Protein AF-A0A927MQU9-F1 (afdb_monomer)

Mean predicted aligned error: 6.29 Å

Structure (mmCIF, N/CA/C/O backbone):
data_AF-A0A927MQU9-F1
#
_entry.id   AF-A0A927MQU9-F1
#
loop_
_atom_site.group_PDB
_atom_site.id
_atom_site.type_symbol
_atom_site.label_atom_id
_atom_site.label_alt_id
_atom_site.label_comp_id
_atom_site.label_asym_id
_atom_site.label_entity_id
_atom_site.label_seq_id
_atom_site.pdbx_PDB_ins_code
_atom_site.Cartn_x
_atom_site.Cartn_y
_atom_site.Cartn_z
_atom_site.occupancy
_atom_site.B_iso_or_equiv
_atom_site.auth_seq_id
_atom_site.auth_comp_id
_atom_site.auth_asym_id
_atom_site.auth_atom_id
_atom_site.pdbx_PDB_model_num
ATOM 1 N N . MET A 1 1 ? 12.046 -13.345 -16.837 1.00 63.69 1 MET A N 1
ATOM 2 C CA . MET A 1 1 ? 10.857 -12.527 -17.162 1.00 63.69 1 MET A CA 1
ATOM 3 C C . MET A 1 1 ? 11.125 -11.728 -18.424 1.00 63.69 1 MET A C 1
ATOM 5 O O . MET A 1 1 ? 12.198 -11.143 -18.538 1.00 63.69 1 MET A O 1
ATOM 9 N N . ARG A 1 2 ? 10.178 -11.703 -19.362 1.00 75.81 2 ARG A N 1
ATOM 10 C CA . ARG A 1 2 ? 10.165 -10.761 -20.498 1.00 75.81 2 ARG A CA 1
ATOM 11 C C . ARG A 1 2 ? 9.738 -9.363 -20.025 1.00 75.81 2 ARG A C 1
ATOM 13 O O . ARG A 1 2 ? 9.087 -9.239 -18.992 1.00 75.81 2 ARG A O 1
ATOM 20 N N . GLY A 1 3 ? 10.043 -8.313 -20.793 1.00 71.50 3 GLY A N 1
ATOM 21 C CA . GLY A 1 3 ? 9.746 -6.921 -20.404 1.00 71.50 3 GLY A CA 1
ATOM 22 C C . GLY A 1 3 ? 8.264 -6.640 -20.098 1.00 71.50 3 GLY A C 1
ATOM 23 O O . GLY A 1 3 ? 7.956 -5.929 -19.146 1.00 71.50 3 GLY A O 1
ATOM 24 N N . ASN A 1 4 ? 7.331 -7.259 -20.833 1.00 81.44 4 ASN A N 1
ATOM 25 C CA . ASN A 1 4 ? 5.897 -7.115 -20.548 1.00 81.44 4 ASN A CA 1
ATOM 26 C C . ASN A 1 4 ? 5.465 -7.864 -19.270 1.00 81.44 4 ASN A C 1
ATOM 28 O O . ASN A 1 4 ? 4.601 -7.396 -18.540 1.00 81.44 4 ASN A O 1
ATOM 32 N N . GLU A 1 5 ? 6.095 -9.003 -18.963 1.00 85.06 5 GLU A N 1
ATOM 33 C CA . GLU A 1 5 ? 5.818 -9.763 -17.735 1.00 85.06 5 GLU A CA 1
ATOM 34 C C . GLU A 1 5 ? 6.264 -8.981 -16.498 1.00 85.06 5 GLU A C 1
ATOM 36 O O . GLU A 1 5 ? 5.533 -8.939 -15.514 1.00 85.06 5 GLU A O 1
ATOM 41 N N . ALA A 1 6 ? 7.431 -8.326 -16.555 1.00 86.50 6 ALA A N 1
ATOM 42 C CA . ALA A 1 6 ? 7.935 -7.500 -15.456 1.00 86.50 6 ALA A CA 1
ATOM 43 C C . ALA A 1 6 ? 6.997 -6.324 -15.156 1.00 86.50 6 ALA A C 1
ATOM 45 O O . ALA A 1 6 ? 6.598 -6.109 -14.013 1.00 86.50 6 ALA A O 1
ATOM 46 N N . ARG A 1 7 ? 6.560 -5.623 -16.205 1.00 85.94 7 ARG A N 1
ATOM 47 C CA . ARG A 1 7 ? 5.568 -4.550 -16.109 1.00 85.94 7 ARG A CA 1
ATOM 48 C C . ARG A 1 7 ? 4.256 -5.026 -15.481 1.00 85.94 7 ARG A C 1
ATOM 50 O O . ARG A 1 7 ? 3.769 -4.395 -14.548 1.00 85.94 7 ARG A O 1
ATOM 57 N N . LEU A 1 8 ? 3.677 -6.117 -15.986 1.00 87.69 8 LEU A N 1
ATOM 58 C CA . LEU A 1 8 ? 2.406 -6.638 -15.474 1.00 87.69 8 LEU A CA 1
ATOM 59 C C . LEU A 1 8 ? 2.527 -7.101 -14.019 1.00 87.69 8 LEU A C 1
ATOM 61 O O . LEU A 1 8 ? 1.655 -6.788 -13.212 1.00 87.69 8 LEU A O 1
ATOM 65 N N . ALA A 1 9 ? 3.616 -7.787 -13.667 1.00 89.12 9 ALA A N 1
ATOM 66 C CA . ALA A 1 9 ? 3.877 -8.205 -12.293 1.00 89.12 9 ALA A CA 1
ATOM 67 C C . ALA A 1 9 ? 3.972 -7.003 -11.344 1.00 89.12 9 ALA A C 1
ATOM 69 O O . ALA A 1 9 ? 3.366 -7.019 -10.276 1.00 89.12 9 ALA A O 1
ATOM 70 N N . TYR A 1 10 ? 4.660 -5.936 -11.756 1.00 86.50 10 TYR A N 1
ATOM 71 C CA . TYR A 1 10 ? 4.757 -4.707 -10.971 1.00 86.50 10 TYR A CA 1
ATOM 72 C C . TYR A 1 10 ? 3.394 -4.039 -10.762 1.00 86.50 10 TYR A C 1
ATOM 74 O O . TYR A 1 10 ? 3.060 -3.659 -9.642 1.00 86.50 10 TYR A O 1
ATOM 82 N N . VAL A 1 11 ? 2.574 -3.936 -11.817 1.00 86.81 11 VAL A N 1
ATOM 83 C CA . VAL A 1 11 ? 1.212 -3.380 -11.714 1.00 86.81 11 VAL A CA 1
ATOM 84 C C . VAL A 1 11 ? 0.351 -4.203 -10.755 1.00 86.81 11 VAL A C 1
ATOM 86 O O . VAL A 1 11 ? -0.334 -3.630 -9.909 1.00 86.81 11 VAL A O 1
ATOM 89 N N . LEU A 1 12 ? 0.409 -5.535 -10.842 1.00 89.31 12 LEU A N 1
ATOM 90 C CA . LEU A 1 12 ? -0.350 -6.420 -9.956 1.00 89.31 12 LEU A CA 1
ATOM 91 C C . LEU A 1 12 ? 0.101 -6.301 -8.497 1.00 89.31 12 LEU A C 1
ATOM 93 O O . LEU A 1 12 ? -0.748 -6.187 -7.613 1.00 89.31 12 LEU A O 1
ATOM 97 N N . ALA A 1 13 ? 1.411 -6.277 -8.248 1.00 87.81 13 ALA A N 1
ATOM 98 C CA . ALA A 1 13 ? 1.968 -6.091 -6.910 1.00 87.81 13 ALA A CA 1
ATOM 99 C C . ALA A 1 13 ? 1.537 -4.740 -6.311 1.00 87.81 13 ALA A C 1
ATOM 101 O O . ALA A 1 13 ? 1.084 -4.662 -5.169 1.00 87.81 13 ALA A O 1
ATOM 102 N N . TYR A 1 14 ? 1.583 -3.677 -7.113 1.00 84.06 14 TYR A N 1
ATOM 103 C CA . TYR A 1 14 ? 1.117 -2.354 -6.713 1.00 84.06 14 TYR A CA 1
ATOM 104 C C . TYR A 1 14 ? -0.380 -2.330 -6.364 1.00 84.06 14 TYR A C 1
ATOM 106 O O . TYR A 1 14 ? -0.772 -1.801 -5.320 1.00 84.06 14 TYR A O 1
ATOM 114 N N . ASP A 1 15 ? -1.235 -2.905 -7.215 1.00 87.38 15 ASP A N 1
ATOM 115 C CA . ASP A 1 15 ? -2.676 -2.945 -6.956 1.00 87.38 15 ASP A CA 1
ATOM 116 C C . ASP A 1 15 ? -3.025 -3.822 -5.746 1.00 87.38 15 ASP A C 1
ATOM 118 O O . ASP A 1 15 ? -3.987 -3.506 -5.041 1.00 87.38 15 ASP A O 1
ATOM 122 N N . ALA A 1 16 ? -2.253 -4.878 -5.471 1.00 90.94 16 ALA A N 1
ATOM 123 C CA . ALA A 1 16 ? -2.402 -5.686 -4.263 1.00 90.94 16 ALA A CA 1
ATOM 124 C C . ALA A 1 16 ? -2.151 -4.847 -3.001 1.00 90.94 16 ALA A C 1
ATOM 126 O O . ALA A 1 16 ? -3.033 -4.764 -2.143 1.00 90.94 16 ALA A O 1
ATOM 127 N N . ALA A 1 17 ? -1.022 -4.133 -2.932 1.00 87.38 17 ALA A N 1
ATOM 128 C CA . ALA A 1 17 ? -0.720 -3.236 -1.814 1.00 87.38 17 ALA A CA 1
ATOM 129 C C . ALA A 1 17 ? -1.796 -2.150 -1.645 1.00 87.38 17 ALA A C 1
ATOM 131 O O . ALA A 1 17 ? -2.281 -1.903 -0.541 1.00 87.38 17 ALA A O 1
ATOM 132 N N . ARG A 1 18 ? -2.234 -1.527 -2.747 1.00 87.00 18 ARG A N 1
ATOM 133 C CA . ARG A 1 18 ? -3.285 -0.497 -2.717 1.00 87.00 18 ARG A CA 1
ATOM 134 C C . ARG A 1 18 ? -4.609 -1.038 -2.172 1.00 87.00 18 ARG A C 1
ATOM 136 O O . ARG A 1 18 ? -5.273 -0.355 -1.393 1.00 87.00 18 ARG A O 1
ATOM 143 N N . LYS A 1 19 ? -5.013 -2.243 -2.578 1.00 90.44 19 LYS A N 1
ATOM 144 C CA . LYS A 1 19 ? -6.242 -2.881 -2.085 1.00 90.44 19 LYS A CA 1
ATOM 145 C C . LYS A 1 19 ? -6.134 -3.255 -0.610 1.00 90.44 19 LYS A C 1
ATOM 147 O O . LYS A 1 19 ? -7.080 -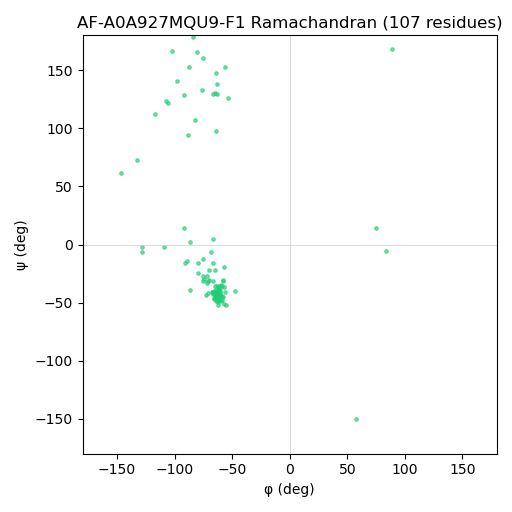3.000 0.122 1.00 90.44 19 LYS A O 1
ATOM 152 N N . ALA A 1 20 ? -4.992 -3.768 -0.161 1.00 91.06 20 ALA A N 1
ATOM 153 C CA . ALA A 1 20 ? -4.780 -4.106 1.246 1.00 91.06 20 ALA A CA 1
ATOM 154 C C . ALA A 1 20 ? -4.845 -2.878 2.163 1.00 91.06 20 ALA A C 1
ATOM 156 O O . ALA A 1 20 ? -5.586 -2.876 3.141 1.00 91.06 20 ALA A O 1
ATOM 157 N N . LEU A 1 21 ? -4.162 -1.788 1.800 1.00 88.44 21 LEU A N 1
ATOM 158 C CA . LEU A 1 21 ? -4.246 -0.527 2.544 1.00 88.44 21 LEU A CA 1
ATOM 159 C C . LEU A 1 21 ? -5.668 0.059 2.526 1.00 88.44 21 LEU A C 1
ATOM 161 O O . LEU A 1 21 ? -6.118 0.627 3.517 1.00 88.44 21 LEU A O 1
ATOM 165 N N . THR A 1 22 ? -6.392 -0.098 1.413 1.00 90.19 22 THR A N 1
ATOM 166 C CA . THR A 1 22 ? -7.807 0.300 1.332 1.00 90.19 22 THR A CA 1
ATOM 167 C C . THR A 1 22 ? -8.663 -0.519 2.293 1.00 90.19 22 THR A C 1
ATOM 169 O O . THR A 1 22 ? -9.447 0.070 3.026 1.00 90.19 22 THR A O 1
ATOM 172 N N . ALA A 1 23 ? -8.472 -1.839 2.351 1.00 91.38 23 ALA A N 1
ATOM 173 C CA . ALA A 1 23 ? -9.203 -2.714 3.264 1.00 91.38 23 ALA A CA 1
ATOM 174 C C . ALA A 1 23 ? -8.969 -2.344 4.738 1.00 91.38 23 ALA A C 1
ATOM 176 O O . ALA A 1 23 ? -9.916 -2.335 5.519 1.00 91.38 23 ALA A O 1
ATOM 177 N N . VAL A 1 24 ? -7.739 -1.965 5.112 1.00 89.81 24 VAL A N 1
ATOM 178 C CA . VAL A 1 24 ? -7.439 -1.460 6.465 1.00 89.81 24 VAL A CA 1
ATOM 179 C C . VAL A 1 24 ? -8.268 -0.214 6.786 1.00 89.81 24 VAL A C 1
ATOM 181 O O . VAL A 1 24 ? -8.883 -0.146 7.848 1.00 89.81 24 VAL A O 1
ATOM 184 N N . LEU A 1 25 ? -8.316 0.764 5.876 1.00 88.81 25 LEU A N 1
ATOM 185 C CA . LEU A 1 25 ? -9.112 1.978 6.079 1.00 88.81 25 LEU A CA 1
ATOM 186 C C . LEU A 1 25 ? -10.617 1.684 6.100 1.00 88.81 25 LEU A C 1
ATOM 188 O O . LEU A 1 25 ? -11.327 2.216 6.949 1.00 88.81 25 LEU A O 1
ATOM 192 N N . GLU A 1 26 ? -11.107 0.812 5.220 1.00 91.50 26 GLU A N 1
ATOM 193 C CA . GLU A 1 26 ? -12.519 0.416 5.198 1.00 91.50 26 GLU A CA 1
ATOM 194 C C . GLU A 1 26 ? -12.929 -0.279 6.501 1.00 91.50 26 GLU A C 1
ATOM 196 O O . GLU A 1 26 ? -13.990 0.028 7.043 1.00 91.50 26 GLU A O 1
ATOM 201 N N . ASN A 1 27 ? -12.059 -1.117 7.072 1.00 89.75 27 ASN A N 1
ATOM 202 C CA 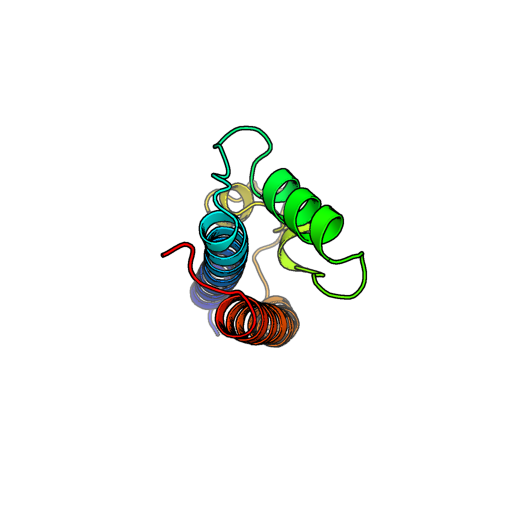. ASN A 1 27 ? -12.275 -1.734 8.382 1.00 89.75 27 ASN A CA 1
ATOM 203 C C . ASN A 1 27 ? -12.312 -0.704 9.532 1.00 89.75 27 ASN A C 1
ATOM 205 O O . ASN A 1 27 ? 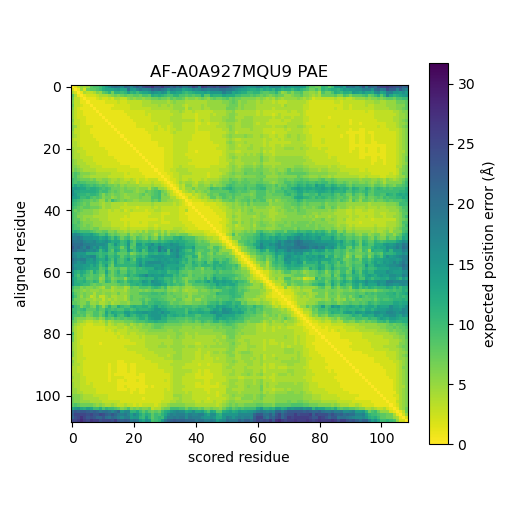-12.892 -0.962 10.582 1.00 89.75 27 ASN A O 1
ATOM 209 N N . GLN A 1 28 ? -11.734 0.487 9.336 1.00 88.06 28 GLN A N 1
ATOM 210 C CA . GLN A 1 28 ? -11.836 1.635 10.252 1.00 88.06 28 GLN A CA 1
ATOM 211 C C . GLN A 1 28 ? -13.076 2.513 9.992 1.00 88.06 28 GLN A C 1
ATOM 213 O O . GLN A 1 28 ? -13.241 3.547 10.639 1.00 88.06 28 GLN A O 1
ATOM 218 N N . GLY A 1 29 ? -13.933 2.155 9.032 1.00 89.69 29 GLY A N 1
ATOM 219 C CA . GLY A 1 29 ? -15.057 2.987 8.595 1.00 89.69 29 GLY A CA 1
ATOM 220 C C . GLY A 1 29 ? -14.645 4.181 7.724 1.00 89.69 29 GLY A C 1
ATOM 221 O O . GLY A 1 29 ? -15.445 5.092 7.502 1.00 89.69 29 GLY A O 1
ATOM 222 N N . LEU A 1 30 ? -13.408 4.202 7.218 1.00 89.25 30 LEU A N 1
ATOM 223 C CA . LEU A 1 30 ? -12.884 5.247 6.342 1.00 89.25 30 LEU A CA 1
ATOM 224 C C . LEU A 1 30 ? -12.969 4.810 4.878 1.00 89.25 30 LEU A C 1
ATOM 226 O O . LEU A 1 30 ? -12.672 3.674 4.527 1.00 89.25 30 LEU A O 1
ATOM 230 N N . ARG A 1 31 ? -13.317 5.742 3.986 1.00 86.38 31 ARG A N 1
ATOM 231 C CA . ARG A 1 31 ? -13.371 5.481 2.542 1.00 86.38 31 ARG A CA 1
ATOM 232 C C . ARG A 1 31 ? -12.352 6.340 1.789 1.00 86.38 31 ARG A C 1
ATOM 234 O O . ARG A 1 31 ? -12.550 7.557 1.703 1.00 86.38 31 ARG A O 1
ATOM 241 N N . PRO A 1 32 ? -11.301 5.749 1.188 1.00 80.44 32 PRO A N 1
ATOM 242 C CA . PRO A 1 32 ? -10.393 6.500 0.334 1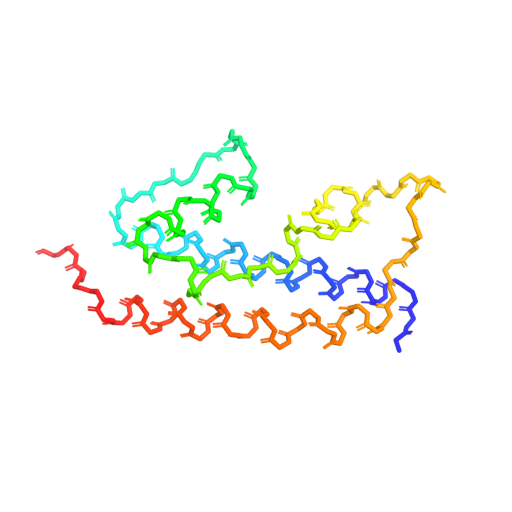.00 80.44 32 PRO A CA 1
ATOM 243 C C . PRO A 1 32 ? -11.135 7.037 -0.899 1.00 80.44 32 PRO A C 1
ATOM 245 O O . PRO A 1 32 ? -11.954 6.350 -1.512 1.00 80.44 32 PRO A O 1
ATOM 248 N N . THR A 1 33 ? -10.856 8.286 -1.276 1.00 82.06 33 THR A N 1
ATOM 249 C CA . THR A 1 33 ? -11.434 8.913 -2.479 1.00 82.06 33 THR A CA 1
ATOM 250 C C . THR A 1 33 ? -10.426 8.923 -3.626 1.00 82.06 33 THR A C 1
ATOM 252 O O . THR A 1 33 ? -9.234 8.730 -3.413 1.00 82.06 33 THR A O 1
ATOM 255 N N . SER A 1 34 ? -10.878 9.196 -4.853 1.00 73.19 34 SER A N 1
ATOM 256 C CA . SER A 1 34 ? -9.981 9.338 -6.011 1.00 73.19 34 SER A CA 1
ATOM 257 C C . SER A 1 34 ? -9.048 10.556 -5.924 1.00 73.19 34 SER A C 1
ATOM 259 O O . SER A 1 34 ? -8.057 10.623 -6.652 1.00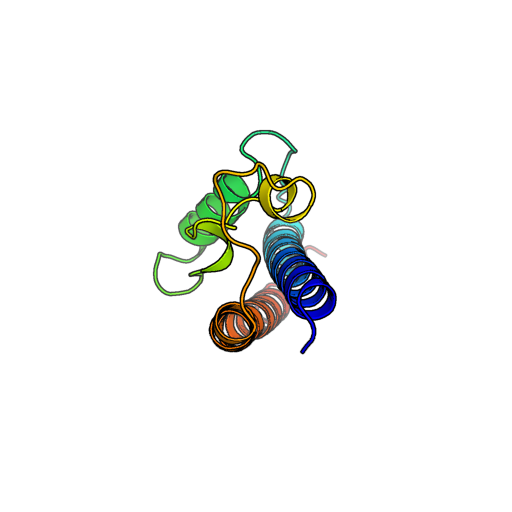 73.19 34 SER A O 1
ATOM 261 N N . ARG A 1 35 ? -9.332 11.524 -5.040 1.00 73.62 35 ARG A N 1
ATOM 262 C CA . ARG A 1 35 ? -8.493 12.712 -4.836 1.00 73.62 35 ARG A CA 1
ATOM 263 C C . ARG A 1 35 ? -7.248 12.353 -4.023 1.00 73.62 35 ARG A C 1
ATOM 265 O O . ARG A 1 35 ? -7.355 11.704 -2.991 1.00 73.62 35 ARG A O 1
ATOM 272 N N . GLY A 1 36 ? -6.079 12.807 -4.479 1.00 69.12 36 GLY A N 1
ATOM 273 C CA . GLY A 1 36 ? -4.786 12.537 -3.829 1.00 69.12 36 GLY A CA 1
ATOM 274 C C . GLY A 1 36 ? -4.145 11.193 -4.205 1.00 69.12 36 GLY A C 1
ATOM 275 O O . GLY A 1 36 ? -2.996 10.938 -3.844 1.00 69.12 36 GLY A O 1
ATOM 276 N N . GLY A 1 37 ? -4.845 10.357 -4.980 1.00 74.50 37 GLY A N 1
ATOM 277 C CA . GLY A 1 37 ? -4.323 9.093 -5.490 1.00 74.50 37 GLY A CA 1
ATOM 278 C C . GLY A 1 37 ? -3.849 8.140 -4.388 1.00 74.50 37 GLY A C 1
ATOM 279 O O . GLY A 1 37 ? -4.351 8.132 -3.269 1.00 74.50 37 GLY A O 1
ATOM 280 N N . HIS A 1 38 ? -2.858 7.319 -4.719 1.00 74.56 38 HIS A N 1
ATOM 281 C CA . HIS A 1 38 ? -2.280 6.343 -3.795 1.00 74.56 38 HIS A CA 1
ATOM 282 C C . HIS A 1 38 ? -1.458 6.977 -2.663 1.00 74.56 38 HIS A C 1
ATOM 284 O O . HIS A 1 38 ? -1.275 6.348 -1.627 1.00 74.56 38 HIS A O 1
ATOM 290 N N . VAL A 1 39 ? -0.968 8.207 -2.845 1.00 76.94 39 VAL A N 1
ATOM 291 C CA . VAL A 1 39 ? -0.191 8.916 -1.819 1.00 76.94 39 VAL A CA 1
ATOM 292 C C . VAL A 1 39 ? -1.080 9.215 -0.618 1.00 76.94 39 VAL A C 1
ATOM 294 O O . VAL A 1 39 ? -0.722 8.862 0.498 1.00 76.94 39 VAL A O 1
ATOM 297 N N . ALA A 1 40 ? -2.289 9.735 -0.858 1.00 80.94 40 ALA A N 1
ATOM 298 C CA . ALA A 1 40 ? -3.254 9.995 0.208 1.00 80.94 40 ALA A CA 1
ATOM 299 C C . ALA A 1 40 ? -3.636 8.724 0.987 1.00 80.94 40 ALA A C 1
ATOM 301 O O . ALA A 1 40 ? -3.830 8.783 2.197 1.00 80.94 40 ALA A O 1
ATOM 302 N N . LEU A 1 41 ? -3.711 7.574 0.307 1.00 83.31 41 LEU A N 1
ATOM 303 C CA . LEU A 1 41 ? -3.968 6.284 0.948 1.00 83.31 41 LEU A CA 1
ATOM 304 C C . LEU A 1 41 ? -2.834 5.895 1.908 1.00 83.31 41 LEU A C 1
ATOM 306 O O . LEU A 1 41 ? -3.088 5.530 3.052 1.00 83.31 41 LEU A O 1
ATOM 310 N N . ILE A 1 42 ? -1.588 5.986 1.445 1.00 80.69 42 ILE A N 1
ATOM 311 C CA . ILE A 1 42 ? -0.406 5.635 2.241 1.00 80.69 42 ILE A CA 1
ATOM 312 C C . ILE A 1 42 ? -0.238 6.599 3.411 1.00 80.69 42 ILE A C 1
ATOM 314 O O . ILE A 1 42 ? 0.037 6.158 4.524 1.00 80.69 42 ILE A O 1
ATOM 318 N N . ASP A 1 43 ? -0.435 7.894 3.182 1.00 83.38 43 ASP A N 1
ATOM 319 C CA . ASP A 1 43 ? -0.335 8.909 4.227 1.00 83.38 43 ASP A CA 1
ATOM 320 C C . ASP A 1 43 ? -1.414 8.720 5.297 1.00 83.38 43 ASP A C 1
ATOM 322 O O . ASP A 1 43 ? -1.108 8.824 6.483 1.00 83.38 43 ASP A O 1
ATOM 326 N N . ALA A 1 44 ? -2.645 8.364 4.912 1.00 85.56 44 ALA A N 1
ATOM 327 C CA . ALA A 1 44 ? -3.711 8.056 5.863 1.00 85.56 44 ALA A CA 1
ATOM 328 C C . ALA A 1 44 ? -3.356 6.848 6.744 1.00 85.56 44 ALA A C 1
ATOM 330 O O . ALA A 1 44 ? -3.422 6.944 7.967 1.00 85.56 44 ALA A O 1
ATOM 331 N N . VAL A 1 45 ? -2.907 5.739 6.147 1.00 82.25 45 VAL A N 1
ATOM 332 C CA . VAL A 1 45 ? -2.517 4.548 6.921 1.00 82.25 45 VAL A CA 1
ATOM 333 C C . VAL A 1 45 ? -1.303 4.840 7.815 1.00 82.25 45 VAL A C 1
ATOM 335 O O . VAL A 1 45 ? -1.288 4.452 8.984 1.00 82.25 45 VAL A O 1
ATOM 338 N N . ARG A 1 46 ? -0.306 5.585 7.319 1.00 83.25 46 ARG A N 1
ATOM 339 C CA . ARG A 1 46 ? 0.849 6.026 8.121 1.00 83.25 46 ARG A CA 1
ATOM 340 C C . ARG A 1 46 ? 0.445 6.924 9.285 1.00 83.25 46 ARG A C 1
ATOM 342 O O . ARG A 1 46 ? 1.019 6.796 10.361 1.00 83.25 46 ARG A O 1
ATOM 349 N N . ALA A 1 47 ? -0.524 7.815 9.093 1.00 83.44 47 ALA A N 1
ATOM 350 C CA . ALA A 1 47 ? -1.025 8.671 10.162 1.00 83.44 47 ALA A CA 1
ATOM 351 C C . ALA A 1 47 ? -1.715 7.861 11.272 1.00 83.44 47 ALA A C 1
ATOM 353 O O . ALA A 1 47 ? -1.570 8.200 12.444 1.00 83.44 47 ALA A O 1
ATOM 354 N N . SER A 1 48 ? -2.414 6.776 10.924 1.00 76.94 48 SER A N 1
ATOM 355 C CA . SER A 1 48 ? -3.106 5.916 11.894 1.00 76.94 48 SER A CA 1
ATOM 356 C C . SER A 1 48 ? -2.175 5.000 12.697 1.00 76.94 48 SER A C 1
ATOM 358 O O . SER A 1 48 ? -2.491 4.684 13.840 1.00 76.94 48 SER A O 1
ATOM 360 N N . TRP A 1 49 ? -1.049 4.563 12.120 1.00 75.56 49 TRP A N 1
ATOM 361 C CA . TRP A 1 49 ? -0.231 3.470 12.681 1.00 75.56 49 TRP A CA 1
ATOM 362 C C . TRP A 1 49 ? 1.264 3.790 12.844 1.00 75.56 49 TRP A C 1
ATOM 364 O O . TRP A 1 49 ? 2.024 2.964 13.346 1.00 75.56 49 TRP A O 1
ATOM 374 N N . GLY A 1 50 ? 1.700 4.981 12.437 1.00 70.25 50 GLY A N 1
ATOM 375 C CA . GLY A 1 50 ? 3.094 5.412 12.493 1.00 70.25 50 GLY A CA 1
ATOM 376 C C . GLY A 1 50 ? 3.923 5.058 11.244 1.00 70.25 50 GLY A C 1
ATOM 377 O O . GLY A 1 50 ? 3.492 4.295 10.374 1.00 70.25 50 GLY A O 1
ATOM 378 N N . PRO A 1 51 ? 5.133 5.639 11.121 1.00 63.06 51 PRO A N 1
ATOM 379 C CA . PRO A 1 51 ? 5.942 5.592 9.899 1.00 63.06 51 PRO A CA 1
ATOM 380 C C . PRO A 1 51 ? 6.570 4.224 9.597 1.00 63.06 51 PRO A C 1
ATOM 382 O O . PRO A 1 51 ? 6.815 3.924 8.432 1.00 63.06 51 PRO A O 1
ATOM 385 N N . THR A 1 52 ? 6.822 3.396 10.613 1.00 59.38 52 THR A N 1
ATOM 386 C CA . THR A 1 52 ? 7.569 2.131 10.488 1.00 59.38 52 THR A CA 1
ATOM 387 C C . THR A 1 52 ? 6.752 0.966 9.945 1.00 59.38 52 THR A C 1
ATOM 389 O O . THR A 1 52 ? 7.334 -0.027 9.527 1.00 59.38 52 THR A O 1
ATOM 392 N N . ALA A 1 53 ? 5.423 1.062 9.945 1.00 56.38 53 ALA A N 1
ATOM 393 C CA . ALA A 1 53 ? 4.571 -0.076 9.617 1.00 56.38 53 ALA A CA 1
ATOM 394 C C . ALA A 1 53 ? 4.212 -0.176 8.120 1.00 56.38 53 ALA A C 1
ATOM 396 O O . ALA A 1 53 ? 3.767 -1.230 7.682 1.00 56.38 53 ALA A O 1
ATOM 397 N N . TRP A 1 54 ? 4.400 0.888 7.318 1.00 64.50 54 TRP A N 1
ATOM 398 C CA . TRP A 1 54 ? 3.758 0.978 5.993 1.00 64.50 54 TRP A CA 1
ATOM 399 C C . TRP A 1 54 ? 4.599 1.698 4.933 1.00 64.50 54 TRP A C 1
ATOM 401 O O . TRP A 1 54 ? 4.221 2.739 4.373 1.00 64.50 54 TRP A O 1
ATOM 411 N N . GLU A 1 55 ? 5.770 1.149 4.628 1.00 64.25 55 GLU A N 1
ATOM 412 C CA . GLU A 1 55 ? 6.559 1.579 3.475 1.00 64.25 55 GLU A CA 1
ATOM 413 C C . GLU A 1 55 ? 6.159 0.800 2.221 1.00 64.25 55 GLU A C 1
ATOM 415 O O . GLU A 1 55 ? 6.688 -0.267 1.952 1.00 64.25 55 GLU A O 1
ATOM 420 N N . CYS A 1 56 ? 5.237 1.352 1.421 1.00 62.78 56 CYS A N 1
ATOM 421 C CA . CYS A 1 56 ? 5.000 0.856 0.065 1.00 62.78 56 CYS A CA 1
ATOM 422 C C . CYS A 1 56 ? 6.051 1.470 -0.887 1.00 62.78 56 CYS A C 1
ATOM 424 O O . CYS A 1 56 ? 5.967 2.660 -1.215 1.00 62.78 56 CYS A O 1
ATOM 426 N N . PRO A 1 57 ? 7.048 0.707 -1.360 1.00 57.50 57 PRO A N 1
ATOM 427 C CA . PRO A 1 57 ? 8.141 1.223 -2.196 1.00 57.50 57 PRO A CA 1
ATOM 428 C C . PRO A 1 57 ? 7.641 1.611 -3.583 1.00 57.50 57 PRO A C 1
ATOM 430 O O . PRO A 1 57 ? 8.107 2.581 -4.184 1.00 57.50 57 PRO A O 1
ATOM 433 N N . ALA A 1 58 ? 6.611 0.900 -4.044 1.00 57.94 58 ALA A N 1
ATOM 434 C CA . ALA A 1 58 ? 5.921 1.147 -5.296 1.00 57.94 58 ALA A CA 1
ATOM 435 C C . ALA A 1 58 ? 5.146 2.479 -5.307 1.00 57.94 58 ALA A C 1
ATOM 437 O O . ALA A 1 58 ? 4.463 2.769 -6.276 1.00 57.94 58 ALA A O 1
ATOM 438 N N . ALA A 1 59 ? 5.249 3.307 -4.261 1.00 59.09 59 ALA A N 1
ATOM 439 C CA . ALA A 1 59 ? 4.703 4.662 -4.209 1.00 59.09 59 ALA A CA 1
ATOM 440 C C . ALA A 1 59 ? 5.764 5.775 -4.241 1.00 59.09 59 ALA A C 1
ATOM 442 O O . ALA A 1 59 ? 5.407 6.953 -4.215 1.00 59.09 59 ALA A O 1
ATOM 443 N N . ARG A 1 60 ? 7.064 5.441 -4.271 1.00 61.59 60 ARG A N 1
ATOM 444 C CA . ARG A 1 60 ? 8.154 6.442 -4.231 1.00 61.59 60 ARG A CA 1
ATOM 445 C C . ARG A 1 60 ? 9.201 6.310 -5.347 1.00 61.59 60 ARG A C 1
ATOM 447 O O . ARG A 1 60 ? 10.039 7.195 -5.474 1.00 61.59 60 ARG A O 1
ATOM 454 N N . GLY A 1 61 ? 9.141 5.260 -6.170 1.00 65.94 61 GLY A N 1
ATOM 455 C CA . GLY A 1 61 ? 10.035 5.052 -7.317 1.00 65.94 61 GLY A CA 1
ATOM 456 C C . GLY A 1 61 ? 9.626 5.774 -8.618 1.00 65.94 61 GLY A C 1
ATOM 457 O O . GLY A 1 61 ? 8.571 6.407 -8.687 1.00 65.94 61 GLY A O 1
ATOM 458 N N . PRO A 1 62 ? 10.420 5.650 -9.699 1.00 61.97 62 PRO A N 1
ATOM 459 C CA . PRO A 1 62 ? 10.082 6.206 -11.020 1.00 61.97 62 PRO A CA 1
ATOM 460 C C . PRO A 1 62 ? 8.741 5.670 -11.556 1.00 61.97 62 PRO A C 1
ATOM 462 O O . PRO A 1 62 ? 7.980 6.399 -12.201 1.00 61.97 62 PRO A O 1
ATOM 465 N N . HIS A 1 63 ? 8.413 4.433 -11.180 1.00 71.00 63 HIS A N 1
ATOM 466 C CA . HIS A 1 63 ? 7.173 3.726 -11.484 1.00 71.00 63 HIS A CA 1
ATOM 467 C C . HIS A 1 63 ? 6.073 3.888 -10.417 1.00 71.00 63 HIS A C 1
ATOM 469 O O . HIS A 1 63 ? 5.065 3.190 -10.467 1.00 71.00 63 HIS A O 1
ATOM 475 N N . ALA A 1 64 ? 6.206 4.857 -9.496 1.00 65.62 64 ALA A N 1
ATOM 476 C CA . ALA A 1 64 ? 5.298 5.055 -8.358 1.00 65.62 64 ALA A CA 1
ATOM 477 C C . ALA A 1 64 ? 3.814 5.268 -8.710 1.00 65.62 64 ALA A C 1
ATOM 479 O O . ALA A 1 64 ? 2.923 5.143 -7.872 1.00 65.62 64 ALA A O 1
ATOM 480 N N . SER A 1 65 ? 3.533 5.643 -9.956 1.00 68.69 65 SER A N 1
ATOM 481 C CA . SER A 1 65 ? 2.176 5.785 -10.461 1.00 68.69 65 SER A CA 1
ATOM 482 C C . SER A 1 65 ? 1.869 4.652 -11.424 1.00 68.69 65 SER A C 1
ATOM 484 O O . SER A 1 65 ? 2.517 4.545 -12.468 1.00 68.69 65 SER A O 1
ATOM 486 N N . ARG A 1 66 ? 0.805 3.890 -11.135 1.00 71.88 66 ARG A N 1
ATOM 487 C CA . ARG A 1 66 ? 0.250 2.883 -12.054 1.00 71.88 66 ARG A CA 1
ATOM 488 C C . ARG A 1 66 ? 0.076 3.440 -13.467 1.00 71.88 66 ARG A C 1
ATOM 490 O O . ARG A 1 66 ? 0.430 2.777 -14.429 1.00 71.88 66 ARG A O 1
ATOM 497 N N . ASN A 1 67 ? -0.372 4.694 -13.584 1.00 73.75 67 ASN A N 1
ATOM 498 C CA . ASN A 1 67 ? -0.549 5.361 -14.871 1.00 73.75 67 ASN A CA 1
ATOM 499 C C . ASN A 1 67 ? 0.763 5.499 -15.656 1.00 73.75 67 ASN A C 1
ATOM 501 O O . ASN A 1 67 ? 0.752 5.328 -16.864 1.00 73.75 67 ASN A O 1
ATOM 505 N N . ARG A 1 68 ? 1.898 5.768 -14.994 1.00 72.50 68 ARG A N 1
ATOM 506 C CA . ARG A 1 68 ? 3.208 5.830 -15.673 1.00 72.50 68 ARG A CA 1
ATOM 507 C C . ARG A 1 68 ? 3.688 4.455 -16.117 1.00 72.50 68 ARG A C 1
ATOM 509 O O . ARG A 1 68 ? 4.376 4.341 -17.121 1.00 72.50 68 ARG A O 1
ATOM 516 N N . VAL A 1 69 ? 3.328 3.410 -15.373 1.00 72.06 69 VAL A N 1
ATOM 517 C CA . VAL A 1 69 ? 3.638 2.035 -15.767 1.00 72.06 69 VAL A CA 1
ATOM 518 C C . VAL A 1 69 ? 2.751 1.607 -16.932 1.00 72.06 69 VAL A C 1
ATOM 520 O O . VAL A 1 69 ? 3.266 1.024 -17.872 1.00 72.06 69 VAL A O 1
ATOM 523 N N . GLU A 1 70 ? 1.452 1.916 -16.910 1.00 72.88 70 GLU A N 1
ATOM 524 C CA . GLU A 1 70 ? 0.465 1.568 -17.948 1.00 72.88 70 GLU A CA 1
ATOM 525 C C . GLU A 1 70 ? 0.564 2.433 -19.215 1.00 72.88 70 GLU A C 1
ATOM 527 O O . GLU A 1 70 ? 0.275 1.972 -20.321 1.00 72.88 70 GLU A O 1
ATOM 532 N N . HIS A 1 71 ? 1.046 3.659 -19.085 1.00 78.69 71 HIS A N 1
ATOM 533 C CA . HIS A 1 71 ? 1.230 4.597 -20.183 1.00 78.69 71 HIS A CA 1
ATOM 534 C C . HIS A 1 71 ? 2.630 5.204 -20.075 1.00 78.69 71 HIS A C 1
ATOM 536 O O . HIS A 1 71 ? 2.770 6.352 -19.651 1.00 78.69 71 HIS A O 1
ATOM 542 N N . PRO A 1 72 ? 3.675 4.418 -20.395 1.00 71.44 72 PRO A N 1
ATOM 543 C CA . PRO A 1 72 ? 5.039 4.904 -20.317 1.00 71.44 72 PRO A CA 1
ATOM 544 C C . PRO A 1 72 ? 5.240 5.992 -21.367 1.00 71.44 72 PRO A C 1
ATOM 546 O O . PRO A 1 72 ? 4.935 5.801 -22.546 1.00 71.44 72 PRO A O 1
ATOM 549 N N . ASP A 1 73 ? 5.768 7.126 -20.931 1.00 76.62 73 ASP A N 1
ATOM 550 C CA . ASP A 1 73 ? 6.412 8.062 -21.837 1.00 76.62 73 ASP A CA 1
ATOM 551 C C . ASP A 1 73 ? 7.848 7.587 -22.130 1.00 76.62 73 ASP A C 1
ATOM 553 O O . ASP A 1 73 ? 8.395 6.716 -21.451 1.00 76.62 73 ASP A O 1
ATOM 557 N N . SER A 1 74 ? 8.478 8.149 -23.160 1.00 76.81 74 SER A N 1
ATOM 558 C CA . SER A 1 74 ? 9.834 7.759 -23.566 1.00 76.81 74 SER A CA 1
ATOM 559 C C . SER A 1 74 ? 10.927 8.145 -22.560 1.00 76.81 74 SER A C 1
ATOM 561 O O . SER A 1 74 ? 12.086 7.800 -22.777 1.00 76.81 74 SER A O 1
ATOM 563 N N . SER A 1 75 ? 10.597 8.895 -21.504 1.00 76.19 75 SER A N 1
ATOM 564 C CA . SER A 1 75 ? 11.550 9.360 -20.491 1.00 76.19 75 SER A CA 1
ATOM 565 C C . SER A 1 75 ? 11.720 8.384 -19.325 1.00 76.19 75 SER A C 1
ATOM 567 O O . SER A 1 75 ? 12.689 8.498 -18.575 1.00 76.19 75 SER A O 1
ATOM 569 N N . VAL A 1 76 ? 10.824 7.400 -19.189 1.00 71.19 76 VAL A N 1
ATOM 570 C CA . VAL A 1 76 ? 10.880 6.396 -18.123 1.00 71.19 76 VAL A CA 1
ATOM 571 C C . VAL A 1 76 ? 11.349 5.053 -18.697 1.00 71.19 76 VAL A C 1
ATOM 573 O O . VAL A 1 76 ? 10.698 4.511 -19.594 1.00 71.19 76 VAL A O 1
ATOM 576 N N . PRO A 1 77 ? 12.462 4.480 -18.195 1.00 81.12 77 PRO A N 1
ATOM 577 C CA . PRO A 1 77 ? 12.886 3.137 -18.577 1.00 81.12 77 PRO A CA 1
ATOM 578 C C . PRO A 1 77 ? 11.783 2.100 -18.321 1.00 81.12 77 PRO A C 1
ATOM 580 O O . PRO A 1 77 ? 10.957 2.288 -17.432 1.00 81.12 77 PRO A O 1
ATOM 583 N N . PRO A 1 78 ? 11.737 0.984 -19.063 1.00 84.00 78 PRO A N 1
ATOM 584 C CA . PRO A 1 78 ? 10.802 -0.089 -18.756 1.00 84.00 78 PRO A CA 1
ATOM 585 C C . PRO A 1 78 ? 11.106 -0.707 -17.383 1.00 84.00 78 PRO A C 1
ATOM 587 O O . PRO A 1 78 ? 12.269 -0.844 -17.005 1.00 84.00 78 PRO A O 1
ATOM 590 N N . VAL A 1 79 ? 10.052 -1.156 -16.692 1.00 85.62 79 VAL A N 1
ATOM 591 C CA . VAL A 1 79 ? 10.169 -1.889 -15.422 1.00 85.62 79 VAL A CA 1
ATOM 592 C C . VAL A 1 79 ? 11.103 -3.084 -15.600 1.00 85.62 79 VAL A C 1
ATOM 594 O O . VAL A 1 79 ? 10.895 -3.931 -16.479 1.00 85.62 79 VAL A O 1
ATOM 597 N N . SER A 1 80 ? 12.121 -3.166 -14.748 1.00 87.94 80 SER A N 1
ATOM 598 C CA . SER A 1 80 ? 13.102 -4.249 -14.797 1.00 87.94 80 SER A CA 1
ATOM 599 C C . SER A 1 80 ? 12.653 -5.464 -13.968 1.00 87.94 80 SER A C 1
ATOM 601 O O . SER A 1 80 ? 11.944 -5.312 -12.972 1.00 87.94 80 SER A O 1
ATOM 603 N N . PRO A 1 81 ? 13.091 -6.691 -14.306 1.00 88.31 81 PRO A N 1
ATOM 604 C CA . PRO A 1 81 ? 12.859 -7.859 -13.451 1.00 88.31 81 PRO A CA 1
ATOM 605 C C . PRO A 1 81 ? 13.441 -7.708 -12.036 1.00 88.31 81 PRO A C 1
ATOM 607 O O . PRO A 1 81 ? 12.881 -8.239 -11.077 1.00 88.31 81 PRO A O 1
ATOM 610 N N . GLN A 1 82 ? 14.550 -6.975 -11.900 1.00 87.00 82 GLN A N 1
ATOM 611 C CA . GLN A 1 82 ? 15.155 -6.677 -10.604 1.00 87.00 82 GLN A CA 1
ATOM 612 C C . GLN A 1 82 ? 14.214 -5.831 -9.743 1.00 87.00 82 GLN A C 1
ATOM 614 O O . GLN A 1 82 ? 13.974 -6.170 -8.590 1.00 87.00 82 GLN A O 1
ATOM 619 N N . GLU A 1 83 ? 13.607 -4.794 -10.318 1.00 85.12 83 GLU A N 1
ATOM 620 C CA . GLU A 1 83 ?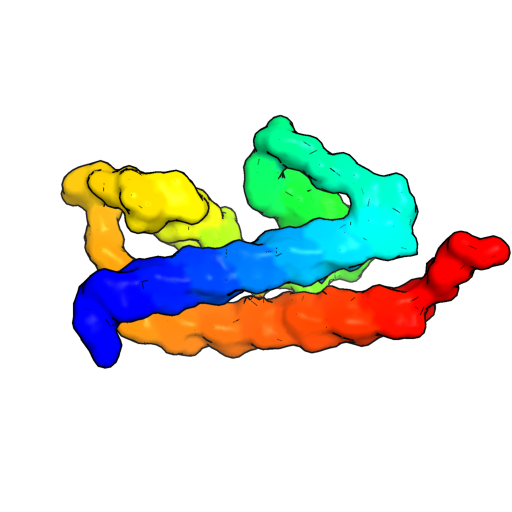 12.661 -3.939 -9.600 1.00 85.12 83 GLU A CA 1
ATOM 621 C C . GLU A 1 83 ? 11.440 -4.724 -9.103 1.00 85.12 83 GLU A C 1
ATOM 623 O O . GLU A 1 83 ? 10.978 -4.511 -7.983 1.00 85.12 83 GLU A O 1
ATOM 628 N N . VAL A 1 84 ? 10.946 -5.685 -9.892 1.00 87.88 84 VAL A N 1
ATOM 629 C CA . VAL A 1 84 ? 9.885 -6.603 -9.445 1.00 87.88 84 VAL A CA 1
ATOM 630 C C . VAL A 1 84 ? 10.361 -7.432 -8.253 1.00 87.88 84 VAL A C 1
ATOM 632 O O . VAL A 1 84 ? 9.664 -7.510 -7.244 1.00 87.88 84 VAL A O 1
ATOM 635 N N . THR A 1 85 ? 11.562 -8.004 -8.348 1.00 89.50 85 THR A N 1
ATOM 636 C CA . THR A 1 85 ? 12.159 -8.845 -7.296 1.00 89.50 85 THR A CA 1
ATOM 637 C C . THR A 1 85 ? 12.363 -8.068 -5.992 1.00 89.50 85 THR A C 1
ATOM 639 O O . THR A 1 85 ? 12.165 -8.611 -4.912 1.00 89.50 85 THR A O 1
ATOM 642 N N . GLU A 1 86 ? 12.704 -6.783 -6.074 1.00 86.12 86 GLU A N 1
ATOM 643 C CA . GLU A 1 86 ? 12.876 -5.905 -4.910 1.00 86.12 86 GLU A CA 1
ATOM 644 C C . GLU A 1 86 ? 11.551 -5.374 -4.343 1.00 86.12 86 GLU A C 1
ATOM 646 O O . GLU A 1 86 ? 11.491 -4.979 -3.175 1.00 86.12 86 GLU A O 1
ATOM 651 N N . THR A 1 87 ? 10.502 -5.315 -5.167 1.00 84.25 87 THR A N 1
ATOM 652 C CA . THR A 1 87 ? 9.185 -4.782 -4.787 1.00 84.25 87 THR A CA 1
ATOM 653 C C . THR A 1 87 ? 8.307 -5.849 -4.146 1.00 84.25 87 THR A C 1
ATOM 655 O O . THR A 1 87 ? 7.610 -5.541 -3.182 1.00 84.25 87 THR A O 1
ATOM 658 N N . LEU A 1 88 ? 8.341 -7.086 -4.652 1.00 88.12 88 LEU A N 1
ATOM 659 C CA . LEU A 1 88 ? 7.452 -8.163 -4.207 1.00 88.12 8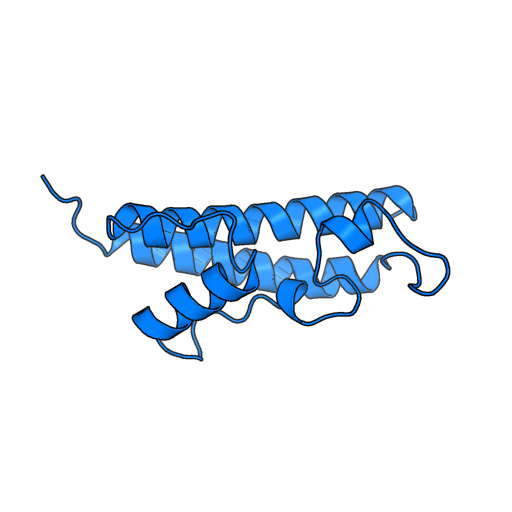8 LEU A CA 1
ATOM 660 C C . LEU A 1 88 ? 7.513 -8.429 -2.692 1.00 88.12 88 LEU A C 1
ATOM 662 O O . LEU A 1 88 ? 6.452 -8.331 -2.078 1.00 88.12 88 LEU A O 1
ATOM 666 N N . PRO A 1 89 ? 8.687 -8.636 -2.059 1.00 88.56 89 PRO A N 1
ATOM 667 C CA . PRO A 1 89 ? 8.747 -8.913 -0.618 1.00 88.56 89 PRO A CA 1
ATOM 668 C C . PRO A 1 89 ? 8.131 -7.793 0.227 1.00 88.56 89 PRO A C 1
ATOM 670 O O . PRO A 1 89 ? 7.450 -8.025 1.213 1.00 88.56 89 PRO A O 1
ATOM 673 N N . LYS A 1 90 ? 8.298 -6.546 -0.214 1.00 85.12 90 LYS A N 1
ATOM 674 C CA . LYS A 1 90 ? 7.787 -5.369 0.496 1.00 85.12 90 LYS A CA 1
ATOM 675 C C . LYS A 1 90 ? 6.269 -5.231 0.340 1.00 85.12 90 LYS A C 1
ATOM 677 O O . LYS A 1 90 ? 5.601 -4.680 1.208 1.00 85.12 90 LYS A O 1
ATOM 682 N N . VAL A 1 91 ? 5.709 -5.705 -0.776 1.00 88.19 91 VAL A N 1
ATOM 683 C CA . VAL A 1 91 ? 4.254 -5.823 -0.944 1.00 88.19 91 VAL A CA 1
ATOM 684 C C . VAL A 1 91 ? 3.713 -6.943 -0.062 1.00 88.19 91 VAL A C 1
ATOM 686 O O . VAL A 1 91 ? 2.685 -6.735 0.572 1.00 88.19 91 VAL A O 1
ATOM 689 N N . GLU A 1 92 ? 4.402 -8.081 0.021 1.00 90.62 92 GLU A N 1
ATOM 690 C CA . GLU A 1 92 ? 4.046 -9.180 0.930 1.00 90.62 92 GLU A CA 1
ATOM 691 C C . GLU A 1 92 ? 4.018 -8.706 2.390 1.00 90.62 92 GLU A C 1
ATOM 693 O O . GLU A 1 92 ? 3.012 -8.914 3.064 1.00 90.62 92 GLU A O 1
ATOM 698 N N . ASP A 1 93 ? 5.018 -7.936 2.830 1.00 88.38 93 ASP A N 1
ATOM 699 C CA . ASP A 1 93 ? 5.035 -7.318 4.164 1.00 88.38 93 ASP A CA 1
ATOM 700 C C . ASP A 1 93 ? 3.792 -6.442 4.421 1.00 88.38 93 ASP A C 1
ATOM 702 O O . ASP A 1 93 ? 3.201 -6.484 5.503 1.00 88.38 93 ASP A O 1
ATOM 706 N N . VAL A 1 94 ? 3.355 -5.663 3.422 1.00 86.75 94 VAL A N 1
ATOM 707 C CA . VAL A 1 94 ? 2.134 -4.842 3.512 1.00 86.75 94 VAL A CA 1
ATOM 708 C C . VAL A 1 94 ? 0.879 -5.711 3.597 1.00 86.75 94 VAL A C 1
ATOM 710 O O . VAL A 1 94 ? -0.030 -5.378 4.358 1.00 86.75 94 VAL A O 1
ATOM 713 N N . LEU A 1 95 ? 0.800 -6.803 2.831 1.00 90.94 95 LEU A N 1
ATOM 714 C CA . LEU A 1 95 ? -0.336 -7.729 2.882 1.00 90.94 95 LEU A CA 1
ATOM 715 C C . LEU A 1 95 ? -0.433 -8.402 4.256 1.00 90.94 95 LEU A C 1
ATOM 717 O O . LEU A 1 95 ? -1.506 -8.403 4.860 1.00 90.94 95 LEU A O 1
ATOM 721 N N . ASP A 1 96 ? 0.688 -8.905 4.767 1.00 91.50 96 ASP A N 1
ATOM 722 C CA . ASP A 1 96 ? 0.771 -9.572 6.066 1.00 91.50 96 ASP A CA 1
ATOM 723 C C . ASP A 1 96 ? 0.423 -8.625 7.211 1.00 91.50 96 ASP A C 1
ATOM 725 O O . ASP A 1 96 ? -0.329 -8.977 8.124 1.00 91.50 96 ASP A O 1
ATOM 729 N N . ALA A 1 97 ? 0.953 -7.403 7.173 1.00 87.94 97 ALA A N 1
ATOM 730 C CA . ALA A 1 97 ? 0.629 -6.394 8.164 1.00 87.94 97 ALA A CA 1
ATOM 731 C C . ALA A 1 97 ? -0.857 -6.008 8.090 1.00 87.94 97 ALA A C 1
ATOM 733 O O . ALA A 1 97 ? -1.511 -5.907 9.129 1.00 87.94 97 ALA A O 1
ATOM 734 N N . ALA A 1 98 ? -1.417 -5.824 6.887 1.00 89.88 98 ALA A N 1
ATOM 735 C CA . ALA A 1 98 ? -2.827 -5.477 6.712 1.00 89.88 98 ALA A CA 1
ATOM 736 C C . ALA A 1 98 ? -3.748 -6.575 7.258 1.00 89.88 98 ALA A C 1
ATOM 738 O O . ALA A 1 98 ? -4.704 -6.266 7.968 1.00 89.88 98 ALA A O 1
ATOM 739 N N . ALA A 1 99 ? -3.431 -7.844 6.988 1.00 92.12 99 ALA A N 1
ATOM 740 C CA . ALA A 1 99 ? -4.171 -8.986 7.514 1.00 92.12 99 ALA A CA 1
ATOM 741 C C . ALA A 1 99 ? -4.169 -9.004 9.051 1.00 92.12 99 ALA A C 1
ATOM 743 O O . ALA A 1 99 ? -5.235 -9.071 9.660 1.00 92.12 99 ALA A O 1
ATOM 744 N N . LYS A 1 100 ? -2.993 -8.842 9.675 1.00 89.88 100 LYS A N 1
ATOM 745 C CA . LYS A 1 100 ? -2.852 -8.783 11.141 1.00 89.88 100 LYS A CA 1
ATOM 746 C C . LYS A 1 100 ? -3.634 -7.625 11.756 1.00 89.88 100 LYS A C 1
ATOM 748 O O . LYS A 1 100 ? -4.245 -7.787 12.807 1.00 89.88 100 LYS A O 1
ATOM 753 N N . VAL A 1 101 ? -3.619 -6.455 11.116 1.00 88.38 101 VAL A N 1
ATOM 754 C CA . VAL A 1 101 ? -4.376 -5.289 11.590 1.00 88.38 101 VAL A CA 1
ATOM 755 C C . VAL A 1 101 ? -5.876 -5.533 11.509 1.00 88.38 101 VAL A C 1
ATOM 757 O O . VAL A 1 101 ? -6.577 -5.252 12.476 1.00 88.38 101 VAL A O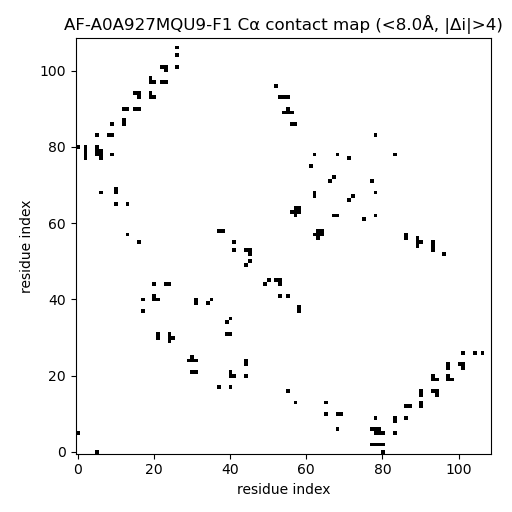 1
ATOM 760 N N . ILE A 1 102 ? -6.367 -6.059 10.387 1.00 89.88 102 ILE A N 1
ATOM 761 C CA . ILE A 1 102 ? -7.793 -6.353 10.214 1.00 89.88 102 ILE A CA 1
ATOM 762 C C . ILE A 1 102 ? -8.253 -7.388 11.247 1.00 89.88 102 ILE A C 1
ATOM 764 O O . ILE A 1 102 ? -9.296 -7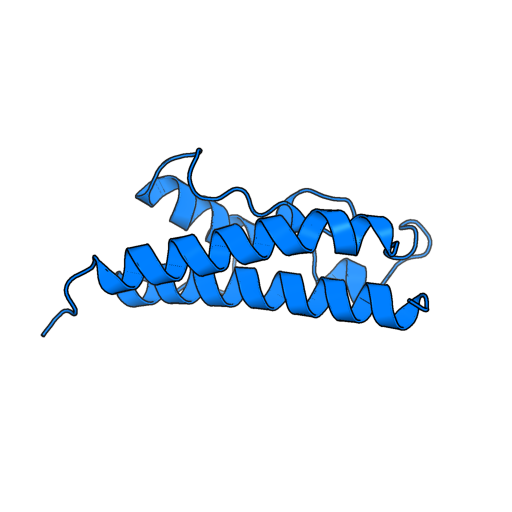.194 11.861 1.00 89.88 102 ILE A O 1
ATOM 768 N N . GLU A 1 103 ? -7.465 -8.437 11.489 1.00 90.38 103 GLU A N 1
ATOM 769 C CA . GLU A 1 103 ? -7.764 -9.464 12.496 1.00 90.38 103 GLU A CA 1
ATOM 770 C C . GLU A 1 103 ? -7.780 -8.906 13.928 1.00 90.38 103 GLU A C 1
ATOM 772 O O . GLU A 1 103 ? -8.643 -9.262 14.728 1.00 90.38 103 GLU A O 1
ATOM 777 N N . ALA A 1 104 ? -6.848 -8.008 14.257 1.00 88.69 104 ALA A N 1
ATOM 778 C CA . ALA A 1 104 ? -6.756 -7.401 15.584 1.00 88.69 104 ALA A CA 1
ATOM 779 C C . ALA A 1 104 ? -7.826 -6.324 15.849 1.00 88.69 104 ALA A C 1
ATOM 781 O O . ALA A 1 104 ? -7.986 -5.877 16.988 1.00 88.69 104 ALA A O 1
ATOM 782 N N . MET A 1 105 ? -8.533 -5.869 14.816 1.00 85.00 105 MET A N 1
ATOM 783 C CA . MET A 1 105 ? -9.548 -4.832 14.932 1.00 85.00 105 MET A CA 1
ATOM 784 C C . MET A 1 105 ? -10.939 -5.440 15.162 1.00 85.00 105 MET A C 1
ATOM 786 O O . MET A 1 105 ? -11.377 -6.278 14.374 1.00 85.00 105 MET A O 1
ATOM 790 N N . PRO A 1 106 ? -11.690 -4.993 16.186 1.00 70.75 106 PRO A N 1
ATOM 791 C CA . PRO A 1 106 ? -13.068 -5.424 16.355 1.00 70.75 106 PRO A CA 1
ATOM 792 C C . PRO A 1 106 ? -13.913 -4.930 15.176 1.00 70.75 106 PRO A C 1
ATOM 794 O O . PRO A 1 106 ? -13.886 -3.747 14.830 1.00 70.75 106 PRO A O 1
ATOM 797 N N . VAL A 1 107 ? -14.683 -5.836 14.575 1.00 67.62 107 VAL A N 1
ATOM 798 C CA . VAL A 1 107 ? -15.744 -5.463 13.636 1.00 67.62 107 VAL A CA 1
ATOM 799 C C . VAL A 1 107 ? -16.768 -4.646 14.417 1.00 67.62 107 VAL A C 1
ATOM 801 O O . VAL A 1 107 ? -17.202 -5.067 15.488 1.00 67.62 107 VAL A O 1
ATOM 804 N N . TRP A 1 108 ? -17.144 -3.475 13.907 1.00 55.94 108 TRP A N 1
ATOM 805 C CA . TRP A 1 108 ? -18.290 -2.745 14.445 1.00 55.94 108 TRP A CA 1
ATOM 806 C C . TRP A 1 108 ? -19.551 -3.591 14.206 1.00 55.94 108 TRP A C 1
ATOM 808 O O . TRP A 1 108 ? -20.089 -3.600 13.100 1.00 55.94 108 TRP A O 1
ATOM 818 N N . THR A 1 109 ? -19.977 -4.338 15.225 1.00 53.78 109 THR A N 1
ATOM 819 C CA . THR A 1 109 ? -21.267 -5.047 15.295 1.00 53.78 109 THR A CA 1
ATOM 820 C C . THR A 1 109 ? -22.163 -4.416 16.336 1.00 53.78 109 THR A C 1
ATOM 822 O O . THR A 1 109 ? -21.643 -4.158 17.446 1.00 53.78 109 THR A O 1
#

Sequence (109 aa):
MRGNEARLAYVLAYDAARKALTAVLENQGLRPTSRGGHVALIDAVRASWGPTAWECPAARGPHASRNRVEHPDSSVPPVSPQEVTETLPKVEDVLDAAAKVIEAMPVWT

Foldseek 3Di:
DPLVVLLVLLLVLLVLLQVLLQVLQVQVVHHDDPPPHSVVSQVVSCVVPNDPQGDQVCCPDPNNDNCCSVPPDPVDDGRDNVNSVVRNVNSVSSNVSSVVSSVPRDRPD

Radius of gyration: 14.67 Å; Cα contacts (8 Å, |Δi|>4): 99; chains: 1; bounding box: 36×25×40 Å

pLDDT: mean 79.98, std 10.29, range [53.78, 92.12]

Secondary structure (DSSP, 8-state):
--HHHHHHHHHHHHHHHHHHHHHHHHHTT----STTHHHHHHHHHHHHH-GGG---GGGTSTT-SHHHHHS--TTSPPPPHHHHHHHHHHHHHHHHHHHHHHHHSPP--

Organism: NCBI:txid648752

Solvent-accessible surface area (backbone atoms only — not comparable to full-atom values): 6444 Å² total; per-residue (Å²): 126,56,65,69,54,22,41,52,51,42,50,52,46,45,53,50,37,54,50,34,57,45,50,46,37,44,72,71,75,41,78,88,60,84,73,67,48,70,59,47,54,48,52,51,54,28,71,77,68,40,78,87,73,60,70,62,64,63,64,75,47,99,58,31,41,66,63,48,64,78,53,62,55,95,87,56,80,79,55,44,62,65,57,37,65,67,44,48,62,47,32,50,52,42,44,55,50,32,52,53,50,54,71,73,46,79,76,95,123